Protein AF-X7Z2U3-F1 (afdb_monomer)

Foldseek 3Di:
DQQVCVVVVDQDDDDDDPDDCPPPPDCCVPVVCCVPVVVVVVVVVVCVVVVHDGDGPHPPD

Organism: NCBI:txid1299334

Sequence (61 aa):
MGRDWCAQGADVEFRTNEEPPFLNKLVVNHALPMLVDGEPAMQWIAARFNGEPTTPNCGEF

Radius of gyration: 14.05 Å; Cα contacts (8 Å, |Δi|>4): 38; chains: 1; bounding box: 30×26×32 Å

pLDDT: mean 93.05, std 4.39, range [80.31, 98.38]

InterPro domains:
  IPR005152 Lipase, secreted [PF03583] (3-55)
  IPR029058 Alpha/Beta hydrolase fold [G3DSA:3.40.50.1820] (1-60)

Secondary structure (DSSP, 8-state):
-HHHHHTTT-----------S-STTSTHHHHHHHHHTHHHHHHHHHHHHTTPPP---TTT-

Structure (mmCIF, N/CA/C/O backbone):
data_AF-X7Z2U3-F1
#
_entry.id   AF-X7Z2U3-F1
#
loop_
_atom_site.group_PDB
_atom_site.id
_atom_site.type_symbol
_atom_site.label_atom_id
_atom_site.label_alt_id
_atom_site.label_comp_id
_atom_site.label_asym_id
_atom_site.label_entity_id
_atom_site.label_seq_id
_atom_site.pdbx_PDB_ins_code
_atom_site.Cartn_x
_atom_site.Cartn_y
_atom_site.Cartn_z
_atom_site.occupancy
_atom_site.B_iso_or_equiv
_atom_site.auth_seq_id
_atom_site.auth_comp_id
_atom_site.auth_asym_id
_atom_site.auth_atom_id
_atom_site.pdbx_PDB_model_num
ATOM 1 N N . MET A 1 1 ? 0.270 -16.417 0.826 1.00 80.31 1 MET A N 1
ATOM 2 C CA . MET A 1 1 ? 0.367 -15.528 2.005 1.00 80.31 1 MET A CA 1
ATOM 3 C C . MET A 1 1 ? -0.933 -14.759 2.233 1.00 80.31 1 MET A C 1
ATOM 5 O O . MET A 1 1 ? -1.647 -15.137 3.144 1.00 80.31 1 MET A O 1
ATOM 9 N N . GLY A 1 2 ? -1.312 -13.762 1.415 1.00 91.62 2 GLY A N 1
ATOM 10 C CA . GLY A 1 2 ? -2.558 -12.993 1.637 1.00 91.62 2 GLY A CA 1
ATOM 11 C C . GLY A 1 2 ? -3.830 -13.855 1.702 1.00 91.62 2 GLY A C 1
ATOM 12 O O . GLY A 1 2 ? -4.588 -13.767 2.663 1.00 91.62 2 GLY A O 1
ATOM 13 N N . ARG A 1 3 ? -4.010 -14.775 0.744 1.00 95.31 3 ARG A N 1
ATOM 14 C CA . ARG A 1 3 ? -5.157 -15.705 0.711 1.00 95.31 3 ARG A CA 1
ATOM 15 C C . ARG A 1 3 ? -5.222 -16.642 1.925 1.00 95.31 3 ARG A C 1
ATOM 17 O O . ARG A 1 3 ? -6.311 -16.929 2.409 1.00 95.31 3 ARG A O 1
ATOM 24 N N . ASP A 1 4 ? -4.071 -17.073 2.440 1.00 96.50 4 ASP A N 1
ATOM 25 C CA . ASP A 1 4 ? -3.993 -17.982 3.594 1.00 96.50 4 ASP A CA 1
ATOM 26 C C . ASP A 1 4 ? -4.422 -17.284 4.894 1.00 96.50 4 ASP A C 1
ATOM 28 O O . ASP A 1 4 ? -5.034 -17.896 5.767 1.00 96.50 4 ASP A O 1
ATOM 32 N N . TRP A 1 5 ? -4.126 -15.987 5.021 1.00 96.56 5 TRP A N 1
ATOM 33 C CA . TRP A 1 5 ? -4.592 -15.156 6.133 1.00 96.56 5 TRP A CA 1
ATOM 34 C C . TRP A 1 5 ? -6.080 -14.827 6.007 1.00 96.56 5 TRP A C 1
ATOM 36 O O . TRP A 1 5 ? -6.816 -14.980 6.981 1.00 96.56 5 TRP A O 1
ATOM 46 N N . CYS A 1 6 ? -6.549 -14.484 4.804 1.00 97.31 6 CYS A N 1
ATOM 47 C CA . CYS A 1 6 ? -7.980 -14.324 4.533 1.00 97.31 6 CYS A CA 1
ATOM 48 C C . CYS A 1 6 ? -8.779 -15.583 4.914 1.00 97.31 6 CYS A C 1
ATOM 50 O O . CYS A 1 6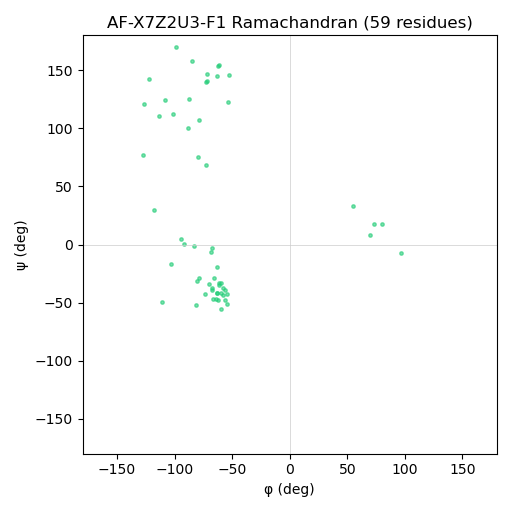 ? -9.828 -15.479 5.542 1.00 97.31 6 CYS A O 1
ATOM 52 N N . ALA A 1 7 ? -8.272 -16.783 4.601 1.00 97.06 7 ALA A N 1
ATOM 53 C CA . ALA A 1 7 ? -8.921 -18.051 4.953 1.00 97.06 7 ALA A CA 1
ATOM 54 C C . ALA A 1 7 ? -9.041 -18.289 6.471 1.00 97.06 7 ALA A C 1
ATOM 56 O O . ALA A 1 7 ? -9.870 -19.084 6.909 1.00 97.06 7 ALA A O 1
ATOM 57 N N . GLN A 1 8 ? -8.239 -17.588 7.274 1.00 97.25 8 GLN A N 1
ATOM 58 C CA . GLN A 1 8 ? -8.296 -17.610 8.737 1.00 97.25 8 GLN A CA 1
ATOM 59 C C . GLN A 1 8 ? -9.155 -16.472 9.318 1.00 97.25 8 GLN A C 1
ATOM 61 O O . GLN A 1 8 ? -9.218 -16.318 10.535 1.00 97.25 8 GLN A O 1
ATOM 66 N N . GLY A 1 9 ? -9.820 -15.678 8.472 1.00 96.12 9 GLY A N 1
ATOM 67 C CA . GLY A 1 9 ? -10.648 -14.546 8.892 1.00 96.12 9 GLY A CA 1
ATOM 68 C C . GLY A 1 9 ? -9.859 -13.275 9.214 1.00 96.12 9 GLY A C 1
ATOM 69 O O . GLY A 1 9 ? -10.386 -12.400 9.895 1.00 96.12 9 GLY A O 1
ATOM 70 N N . ALA A 1 10 ? -8.606 -13.167 8.759 1.00 96.75 10 ALA A N 1
ATOM 71 C CA . ALA A 1 10 ? -7.839 -11.937 8.907 1.00 96.75 10 ALA A CA 1
ATOM 72 C C . ALA A 1 10 ? -8.366 -10.831 7.982 1.00 96.75 10 ALA A C 1
ATOM 74 O O . ALA A 1 10 ? -8.779 -11.086 6.850 1.00 96.75 10 ALA A O 1
ATOM 75 N N . ASP A 1 11 ? -8.277 -9.595 8.463 1.00 95.38 11 ASP A N 1
ATOM 76 C CA . ASP A 1 11 ? -8.500 -8.389 7.675 1.00 95.38 11 ASP A CA 1
ATOM 77 C C . ASP A 1 11 ? -7.250 -8.096 6.835 1.00 95.38 11 ASP A C 1
ATOM 79 O O . ASP A 1 11 ? -6.194 -7.752 7.374 1.00 95.38 11 ASP A O 1
ATOM 83 N N . VAL A 1 12 ? -7.344 -8.328 5.523 1.00 95.69 12 VAL A N 1
ATOM 84 C CA . VAL A 1 12 ? -6.221 -8.203 4.591 1.00 95.69 12 VAL A CA 1
ATOM 85 C C . VAL A 1 12 ? -6.601 -7.277 3.447 1.00 95.69 12 VAL A C 1
ATOM 87 O O . VAL A 1 12 ? -7.505 -7.566 2.663 1.00 95.69 12 VAL A O 1
ATOM 90 N N . GLU A 1 13 ? -5.829 -6.205 3.317 1.00 95.12 13 GLU A N 1
ATOM 91 C CA . GLU A 1 13 ? -5.721 -5.420 2.096 1.00 95.12 13 GLU A CA 1
ATOM 92 C C . GLU A 1 13 ? -4.414 -5.814 1.399 1.00 95.12 13 GLU A C 1
ATOM 94 O O . GLU A 1 13 ? -3.319 -5.596 1.923 1.00 95.12 13 GLU A O 1
ATOM 99 N N . PHE A 1 14 ? -4.523 -6.463 0.242 1.00 94.44 14 PHE A N 1
ATOM 100 C CA . PHE A 1 14 ? -3.383 -6.910 -0.547 1.00 94.44 14 PHE A CA 1
ATOM 101 C C . PHE A 1 14 ? -3.244 -6.053 -1.801 1.00 94.44 14 PH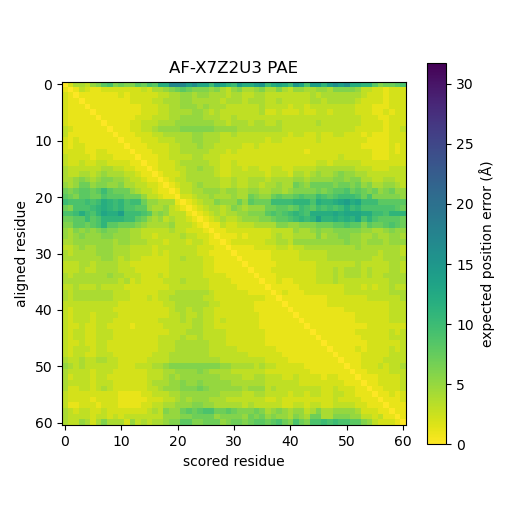E A C 1
ATOM 103 O O . PHE A 1 14 ? -4.169 -5.957 -2.610 1.00 94.44 14 PHE A O 1
ATOM 110 N N . ARG A 1 15 ? -2.068 -5.451 -1.978 1.00 91.62 15 ARG A N 1
ATOM 111 C CA . ARG A 1 15 ? -1.743 -4.603 -3.124 1.00 91.62 15 ARG A CA 1
ATOM 112 C C . ARG A 1 15 ? -0.665 -5.277 -3.964 1.00 91.62 15 ARG A C 1
ATOM 114 O O . ARG A 1 15 ? 0.482 -5.378 -3.535 1.00 91.62 15 ARG A O 1
ATOM 121 N N . THR A 1 16 ? -1.036 -5.725 -5.159 1.00 90.44 16 THR A N 1
ATOM 122 C CA . THR A 1 16 ? -0.074 -6.216 -6.152 1.00 90.44 16 THR A CA 1
ATOM 123 C C . THR A 1 16 ? 0.419 -5.045 -6.991 1.00 90.44 16 THR A C 1
ATOM 125 O O . THR A 1 16 ? -0.382 -4.319 -7.578 1.00 90.44 16 THR A O 1
ATOM 128 N N . ASN A 1 17 ? 1.736 -4.866 -7.059 1.00 89.44 17 ASN A N 1
ATOM 129 C CA . ASN A 1 17 ? 2.353 -3.951 -8.010 1.00 89.44 17 ASN A CA 1
ATOM 130 C C . ASN A 1 17 ? 2.626 -4.706 -9.318 1.00 89.44 17 ASN A C 1
ATOM 132 O O . ASN A 1 17 ? 3.566 -5.497 -9.408 1.00 89.44 17 ASN A O 1
ATOM 136 N N . GLU A 1 18 ? 1.745 -4.518 -10.3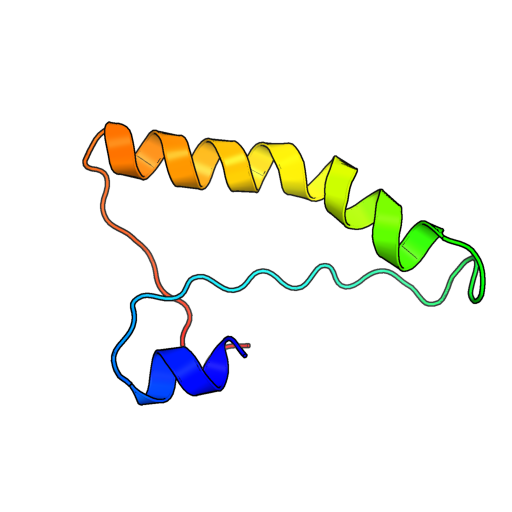00 1.00 89.12 18 GLU A N 1
ATOM 137 C CA . GLU A 1 18 ? 1.830 -5.154 -11.619 1.00 89.12 18 GLU A CA 1
ATOM 138 C C . GLU A 1 18 ? 2.849 -4.413 -12.498 1.00 89.12 18 GLU A C 1
ATOM 140 O O . GLU A 1 18 ? 2.499 -3.628 -13.385 1.00 89.12 18 GLU A O 1
ATOM 145 N N . GLU A 1 19 ? 4.135 -4.631 -12.227 1.00 85.44 19 GLU A N 1
ATOM 146 C CA . GLU A 1 19 ? 5.207 -4.073 -13.048 1.00 85.44 19 GLU A CA 1
ATOM 147 C C . GLU A 1 19 ? 5.310 -4.800 -14.401 1.00 85.44 19 GLU A C 1
ATOM 149 O O . GLU A 1 19 ? 5.206 -6.031 -14.472 1.00 85.44 19 GLU A O 1
ATOM 154 N N . PRO A 1 20 ? 5.556 -4.070 -15.506 1.00 85.88 20 PRO A N 1
ATOM 155 C CA . PRO A 1 20 ? 5.788 -4.701 -16.795 1.00 85.88 20 PRO A CA 1
ATOM 156 C C . PRO A 1 20 ? 7.052 -5.574 -16.741 1.00 85.88 20 PRO A C 1
ATOM 158 O O . PRO A 1 20 ? 7.979 -5.266 -15.990 1.00 85.88 20 PRO A O 1
ATOM 161 N N . PRO A 1 21 ? 7.161 -6.618 -17.587 1.00 85.12 21 PRO A N 1
ATOM 162 C CA . PRO A 1 21 ? 8.353 -7.460 -17.680 1.00 85.12 21 PRO A CA 1
ATOM 163 C C . PRO A 1 21 ? 9.504 -6.703 -18.366 1.00 85.12 21 PRO A C 1
ATOM 165 O O . PRO A 1 21 ? 9.913 -7.008 -19.487 1.00 85.12 21 PRO A O 1
ATOM 168 N N . PHE A 1 22 ? 10.028 -5.697 -17.683 1.00 81.50 22 PHE A N 1
ATOM 169 C CA . PHE A 1 22 ? 11.063 -4.771 -18.107 1.00 81.50 22 PHE A CA 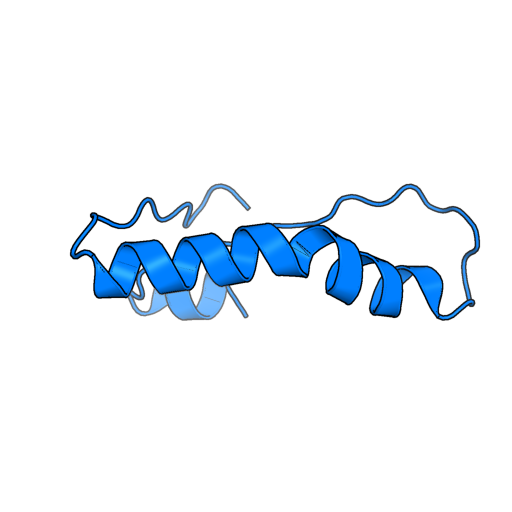1
ATOM 170 C C . PHE A 1 22 ? 12.225 -4.866 -17.117 1.00 81.50 22 PHE A C 1
ATOM 172 O O . PHE A 1 22 ? 12.013 -5.063 -15.928 1.00 81.50 22 PHE A O 1
ATOM 179 N N . LEU A 1 23 ? 13.470 -4.777 -17.601 1.00 87.94 23 LEU A N 1
ATOM 180 C CA . LEU A 1 23 ? 14.670 -4.904 -16.752 1.00 87.94 23 LEU A CA 1
ATOM 181 C C . LEU A 1 23 ? 14.730 -6.205 -15.924 1.00 87.94 23 LEU A C 1
ATOM 183 O O . LEU A 1 23 ? 15.295 -6.250 -14.831 1.00 87.94 23 LEU A O 1
ATOM 187 N N . ASN A 1 24 ? 14.193 -7.292 -16.483 1.00 83.94 24 ASN A N 1
ATOM 188 C CA . ASN A 1 24 ? 14.207 -8.611 -15.857 1.00 83.94 24 ASN A CA 1
ATOM 189 C C . ASN A 1 24 ? 15.629 -9.036 -15.441 1.00 83.94 24 ASN A C 1
ATOM 191 O O . ASN A 1 24 ? 16.600 -8.784 -16.157 1.00 83.94 24 ASN A O 1
ATOM 195 N N . LYS A 1 25 ? 15.728 -9.770 -14.322 1.00 85.00 25 LYS A N 1
ATOM 196 C CA . LYS A 1 25 ? 16.984 -10.231 -13.685 1.00 85.00 25 LYS A CA 1
ATOM 197 C C . LYS A 1 25 ? 17.836 -9.124 -13.048 1.00 85.00 25 LYS A C 1
ATOM 199 O O . LYS A 1 25 ? 18.950 -9.403 -12.609 1.00 85.00 25 LYS A O 1
ATOM 204 N N . LEU A 1 26 ? 17.319 -7.901 -12.964 1.00 90.06 26 LEU A N 1
ATOM 205 C CA . LEU A 1 26 ? 17.851 -6.854 -12.096 1.00 90.06 26 LEU A CA 1
ATOM 206 C C . LEU A 1 26 ? 17.033 -6.770 -10.801 1.00 90.06 26 LEU A C 1
ATOM 208 O O . LEU A 1 26 ? 15.964 -7.364 -10.682 1.00 90.06 26 LEU A O 1
ATOM 212 N N . VAL A 1 27 ? 17.532 -6.002 -9.832 1.00 91.19 27 VAL A N 1
ATOM 213 C CA . VAL A 1 27 ? 16.880 -5.788 -8.525 1.00 91.19 27 VAL A CA 1
ATOM 214 C C . VAL A 1 27 ? 15.580 -4.975 -8.613 1.00 91.19 27 VAL A C 1
ATOM 216 O O . VAL A 1 27 ? 14.888 -4.819 -7.613 1.00 91.19 27 VAL A O 1
ATOM 219 N N . VAL A 1 28 ? 15.248 -4.447 -9.793 1.00 90.06 28 VAL A N 1
ATOM 220 C CA . VAL A 1 28 ? 14.151 -3.493 -10.009 1.00 90.06 28 VAL A CA 1
ATOM 221 C C . VAL A 1 28 ? 12.826 -4.042 -9.477 1.00 90.06 28 VAL A C 1
ATOM 223 O O . VAL A 1 28 ? 12.261 -3.415 -8.590 1.00 90.06 28 VAL A O 1
ATOM 226 N N . ASN A 1 29 ? 12.442 -5.265 -9.853 1.00 87.44 29 ASN A N 1
ATOM 227 C CA . ASN A 1 29 ? 11.173 -5.886 -9.436 1.00 87.44 29 ASN A CA 1
ATOM 228 C C . ASN A 1 29 ? 11.088 -6.211 -7.928 1.00 87.44 29 ASN A C 1
ATOM 230 O O . ASN A 1 29 ? 10.084 -6.738 -7.458 1.00 87.44 29 ASN A O 1
ATOM 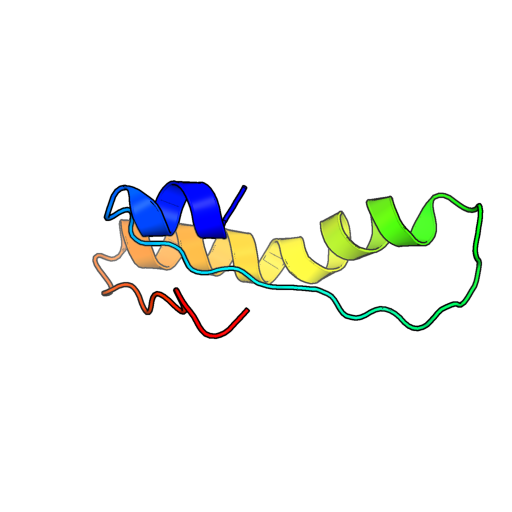234 N N . HIS A 1 30 ? 12.157 -5.960 -7.166 1.00 89.19 30 HIS A N 1
ATOM 235 C CA . HIS A 1 30 ? 12.178 -6.078 -5.710 1.00 89.19 30 HIS A CA 1
ATOM 236 C C . HIS A 1 30 ? 12.289 -4.706 -5.034 1.00 89.19 30 HIS A C 1
ATOM 238 O O . HIS A 1 30 ? 11.510 -4.395 -4.139 1.00 89.19 30 HIS A O 1
ATOM 244 N N . ALA A 1 31 ? 13.240 -3.874 -5.465 1.00 92.06 31 ALA A N 1
ATOM 245 C CA . ALA A 1 31 ? 13.529 -2.593 -4.828 1.00 92.06 31 ALA A CA 1
ATOM 246 C C . ALA A 1 31 ? 12.569 -1.471 -5.242 1.00 92.06 31 ALA A C 1
ATOM 248 O O . ALA A 1 31 ? 12.307 -0.578 -4.438 1.00 92.06 31 ALA A O 1
ATOM 249 N N . LEU A 1 32 ? 12.050 -1.494 -6.474 1.00 91.44 32 LEU A N 1
ATOM 250 C CA . LEU A 1 32 ? 11.136 -0.460 -6.947 1.00 91.44 32 LEU A CA 1
ATOM 251 C C . LEU A 1 32 ? 9.799 -0.501 -6.187 1.00 91.44 32 LEU A C 1
ATOM 253 O O . LEU A 1 32 ? 9.446 0.551 -5.650 1.00 91.44 32 LEU A O 1
ATOM 257 N N . PRO A 1 33 ? 9.133 -1.663 -5.988 1.00 91.75 33 PRO A N 1
ATOM 258 C CA . PRO A 1 33 ? 7.934 -1.743 -5.147 1.00 91.75 33 PRO A CA 1
ATOM 259 C C . PRO A 1 33 ? 8.162 -1.243 -3.716 1.00 91.75 33 PRO A C 1
ATOM 261 O O . PRO A 1 33 ? 7.336 -0.514 -3.179 1.00 91.75 33 PRO A O 1
ATOM 264 N N . MET A 1 34 ? 9.319 -1.537 -3.107 1.00 92.44 34 MET A N 1
ATOM 265 C CA . MET A 1 34 ? 9.645 -1.019 -1.768 1.00 92.44 34 MET A CA 1
ATOM 266 C C . MET A 1 34 ? 9.661 0.515 -1.708 1.00 92.44 34 MET A C 1
ATOM 268 O O . MET A 1 34 ? 9.333 1.088 -0.671 1.00 92.44 34 MET A O 1
ATOM 272 N N . LEU A 1 35 ? 10.058 1.177 -2.798 1.00 93.19 35 LEU A N 1
ATOM 273 C CA . LEU A 1 35 ? 10.073 2.633 -2.891 1.00 93.19 35 LEU A CA 1
ATOM 274 C C . LEU A 1 35 ? 8.684 3.194 -3.219 1.00 93.19 35 LEU A C 1
ATOM 276 O O . LEU A 1 35 ? 8.216 4.090 -2.520 1.00 93.19 35 LEU A O 1
ATOM 280 N N . VAL A 1 36 ? 8.027 2.689 -4.269 1.00 93.12 36 VAL A N 1
ATOM 281 C CA . VAL A 1 36 ? 6.776 3.282 -4.781 1.00 93.12 36 VAL A CA 1
ATOM 282 C C . VAL A 1 36 ? 5.546 2.903 -3.961 1.00 93.12 36 VAL A C 1
ATOM 284 O O . VAL A 1 36 ? 4.618 3.701 -3.871 1.00 93.12 36 VAL A O 1
ATOM 287 N N . ASP A 1 37 ? 5.544 1.736 -3.312 1.00 94.69 37 ASP A N 1
ATOM 288 C CA . ASP A 1 37 ? 4.465 1.328 -2.407 1.00 94.69 37 ASP A CA 1
ATOM 289 C C . ASP A 1 37 ? 4.741 1.719 -0.943 1.00 94.69 37 ASP A C 1
ATOM 291 O O . ASP A 1 37 ? 3.906 1.491 -0.067 1.00 94.69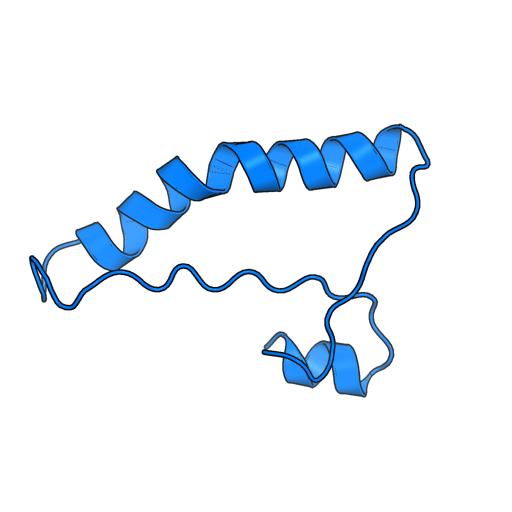 37 ASP A O 1
ATOM 295 N N . GLY A 1 38 ? 5.879 2.366 -0.662 1.00 94.69 38 GLY A N 1
ATOM 296 C CA . GLY A 1 38 ? 6.224 2.838 0.680 1.00 94.69 38 GLY A CA 1
ATOM 297 C C . GLY A 1 38 ? 5.244 3.888 1.214 1.00 94.69 38 GLY A C 1
ATOM 298 O O . GLY A 1 38 ? 4.757 3.763 2.335 1.00 94.69 38 GLY A O 1
ATOM 299 N N . GLU A 1 39 ? 4.909 4.904 0.413 1.00 95.31 39 GLU A N 1
ATOM 300 C CA . GLU A 1 39 ? 3.926 5.928 0.797 1.00 95.31 39 GLU A CA 1
ATOM 301 C C . GLU A 1 39 ? 2.535 5.338 1.104 1.00 95.31 39 GLU A C 1
ATOM 303 O O . GLU A 1 39 ? 2.051 5.562 2.220 1.00 95.31 39 GLU A O 1
ATOM 308 N N . PRO A 1 40 ? 1.885 4.570 0.202 1.00 94.44 40 PRO A N 1
ATOM 309 C CA . PRO A 1 40 ? 0.571 4.005 0.498 1.00 94.44 40 PRO A CA 1
ATOM 310 C C . PRO A 1 40 ? 0.599 3.044 1.696 1.00 94.44 40 PRO A C 1
ATOM 312 O O . PRO A 1 40 ? -0.345 3.039 2.485 1.00 94.44 40 PRO A O 1
ATOM 315 N N . ALA A 1 41 ? 1.690 2.298 1.918 1.00 95.25 41 ALA A N 1
ATOM 316 C CA . ALA A 1 41 ? 1.839 1.475 3.120 1.00 95.25 41 ALA A CA 1
ATOM 317 C C . ALA A 1 41 ? 1.869 2.321 4.409 1.00 95.25 41 ALA A C 1
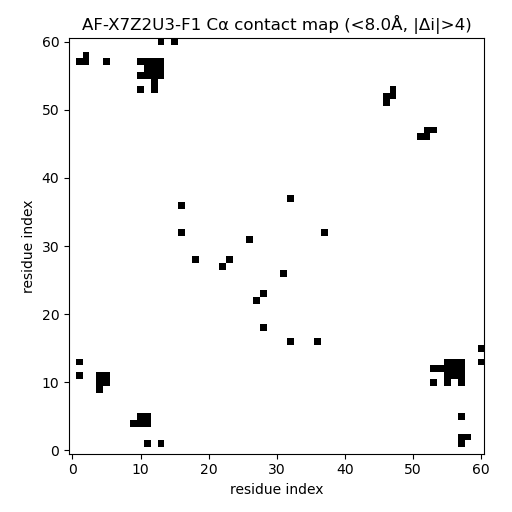ATOM 319 O O . ALA A 1 41 ? 1.218 1.979 5.398 1.00 95.25 41 ALA A O 1
ATOM 320 N N . MET A 1 42 ? 2.578 3.454 4.403 1.00 97.25 42 MET A N 1
ATOM 321 C CA . MET A 1 42 ? 2.613 4.365 5.553 1.00 97.25 42 MET A CA 1
ATOM 322 C C . MET A 1 42 ? 1.262 5.044 5.799 1.00 97.25 42 MET A C 1
ATOM 324 O O . MET A 1 42 ? 0.862 5.198 6.954 1.00 97.25 42 MET A O 1
ATOM 328 N N . GLN A 1 43 ? 0.535 5.410 4.740 1.00 96.38 43 GLN A N 1
ATOM 329 C CA . GLN A 1 43 ? -0.825 5.947 4.849 1.00 96.38 43 GLN A CA 1
ATOM 330 C C . GLN A 1 43 ? -1.790 4.916 5.444 1.00 96.38 43 GLN A C 1
ATOM 332 O O . GLN A 1 43 ? -2.563 5.255 6.339 1.00 96.38 43 GLN A O 1
ATOM 337 N N . TRP A 1 44 ? -1.694 3.650 5.025 1.00 95.88 44 TRP A N 1
ATOM 338 C CA . TRP A 1 44 ? -2.492 2.564 5.592 1.00 95.88 44 TRP A CA 1
ATOM 339 C C . TRP A 1 44 ? -2.267 2.422 7.102 1.00 95.88 44 TRP A C 1
ATOM 341 O O . TRP A 1 44 ? -3.228 2.312 7.862 1.00 95.88 44 TRP A O 1
ATOM 351 N N . ILE A 1 45 ? -1.011 2.495 7.560 1.00 97.00 45 ILE A N 1
ATOM 352 C CA . ILE A 1 45 ? -0.667 2.459 8.991 1.00 97.00 45 ILE A CA 1
ATOM 353 C C . ILE A 1 45 ? -1.237 3.683 9.723 1.00 97.00 45 ILE A C 1
ATOM 355 O O . ILE A 1 45 ? -1.842 3.541 10.787 1.00 97.00 45 ILE A O 1
ATOM 359 N N . ALA A 1 46 ? -1.067 4.883 9.162 1.00 98.38 46 ALA A N 1
ATOM 360 C CA . ALA A 1 46 ? -1.567 6.121 9.7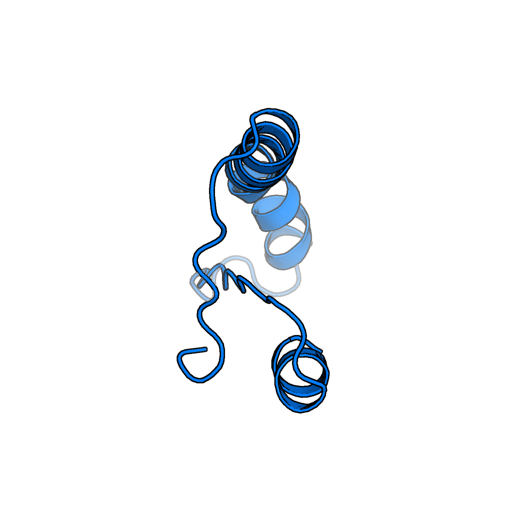58 1.00 98.38 46 ALA A CA 1
ATOM 361 C C . ALA A 1 46 ? -3.095 6.105 9.936 1.00 98.38 46 ALA A C 1
ATOM 363 O O . ALA A 1 46 ? -3.587 6.475 11.002 1.00 98.38 46 ALA A O 1
ATOM 364 N N . ALA A 1 47 ? -3.840 5.598 8.950 1.00 98.06 47 ALA A N 1
ATOM 365 C CA . ALA A 1 47 ? -5.293 5.448 9.022 1.00 98.06 47 ALA A CA 1
ATOM 366 C C . ALA A 1 47 ? -5.730 4.577 10.218 1.00 98.06 47 ALA A C 1
ATOM 368 O O . ALA A 1 47 ? -6.704 4.902 10.899 1.00 98.06 47 ALA A O 1
ATOM 369 N N . ARG A 1 48 ? -4.972 3.520 10.557 1.00 96.88 48 ARG A N 1
ATOM 370 C CA . ARG A 1 48 ? -5.250 2.684 11.743 1.00 96.88 48 ARG A CA 1
ATOM 371 C C . ARG A 1 48 ? -5.025 3.439 13.051 1.00 96.88 48 ARG A C 1
ATOM 373 O O . ARG A 1 48 ? -5.828 3.305 13.970 1.00 96.88 48 ARG A O 1
ATOM 380 N N . PHE A 1 49 ? -3.981 4.266 13.127 1.00 98.06 49 PHE A N 1
ATOM 381 C CA . PHE A 1 49 ? -3.761 5.138 14.287 1.00 98.06 49 PHE A CA 1
ATOM 382 C C . PHE A 1 49 ? -4.844 6.213 14.435 1.00 98.06 49 PHE A C 1
ATOM 384 O O . PHE A 1 49 ? -5.160 6.599 15.558 1.00 98.06 49 PHE A O 1
ATOM 391 N N . ASN A 1 50 ? -5.454 6.640 13.329 1.00 98.25 50 ASN A N 1
ATOM 392 C CA . ASN A 1 50 ? -6.574 7.581 13.325 1.00 98.25 50 ASN A CA 1
ATOM 393 C C . ASN A 1 50 ? -7.943 6.917 13.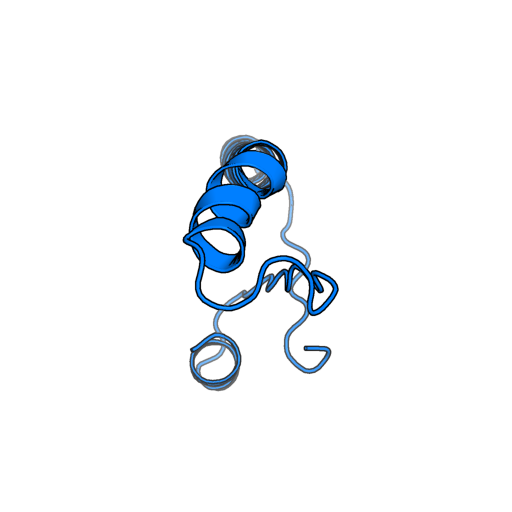568 1.00 98.25 50 ASN A C 1
ATOM 395 O O . ASN A 1 50 ? -8.953 7.615 13.632 1.00 98.25 50 ASN A O 1
ATOM 399 N N . GLY A 1 51 ? -7.997 5.589 13.721 1.00 97.94 51 GLY A N 1
ATOM 400 C CA . GLY A 1 51 ? -9.242 4.851 13.944 1.00 97.94 51 GLY A CA 1
ATOM 401 C C . GLY A 1 51 ? -10.131 4.729 12.703 1.00 97.94 51 GLY A C 1
ATOM 402 O O . GLY A 1 51 ? -11.320 4.443 12.833 1.00 97.94 51 GLY A O 1
ATOM 403 N N . GLU A 1 52 ? -9.582 4.946 11.508 1.00 98.25 52 GLU A N 1
ATOM 404 C CA . GLU A 1 52 ? -10.320 4.770 10.260 1.00 98.25 52 GLU A CA 1
ATOM 405 C C . GLU A 1 52 ? -10.556 3.278 9.969 1.00 98.25 52 GLU A C 1
ATOM 407 O O . GLU A 1 52 ? -9.646 2.456 10.174 1.00 98.25 52 GLU A O 1
ATOM 412 N N . PRO A 1 53 ? -11.748 2.914 9.452 1.00 96.38 53 PRO A N 1
ATOM 413 C CA . PRO A 1 53 ? -12.046 1.537 9.086 1.00 96.38 53 PRO A CA 1
ATOM 414 C C . PRO A 1 53 ? -11.092 1.034 7.997 1.00 96.38 53 PRO A C 1
ATOM 416 O O . PRO A 1 53 ? -10.516 1.798 7.221 1.00 96.38 53 PRO A O 1
ATOM 419 N N . THR A 1 54 ? -10.908 -0.276 7.965 1.00 95.25 54 THR A N 1
ATOM 420 C CA . THR A 1 54 ? -10.191 -1.008 6.920 1.00 95.25 54 THR A CA 1
ATOM 421 C C . THR A 1 54 ? -11.121 -1.331 5.750 1.00 95.25 54 THR A C 1
ATOM 423 O O . THR A 1 54 ? -12.343 -1.388 5.907 1.00 95.25 54 THR A O 1
ATOM 426 N N . THR A 1 55 ? -10.533 -1.568 4.574 1.00 94.62 55 THR A N 1
ATOM 427 C CA . THR A 1 55 ? -11.264 -2.023 3.380 1.00 94.62 55 THR A CA 1
ATOM 428 C C . THR A 1 55 ? -10.580 -3.280 2.829 1.00 94.62 55 THR A C 1
ATOM 430 O O . THR A 1 55 ? -9.799 -3.188 1.883 1.00 94.62 55 THR A O 1
ATOM 433 N N . PRO A 1 56 ? -10.790 -4.456 3.451 1.00 95.19 56 PRO A N 1
ATOM 434 C CA . PRO A 1 56 ? -10.160 -5.688 2.992 1.00 95.19 56 PRO A CA 1
ATOM 435 C C . PRO A 1 56 ? -10.634 -6.058 1.586 1.00 95.19 56 PRO A C 1
ATOM 437 O O . PRO A 1 56 ? -11.807 -5.897 1.257 1.00 95.19 56 PRO A O 1
ATOM 440 N N . ASN A 1 57 ? -9.738 -6.634 0.786 1.00 95.50 57 ASN A N 1
ATOM 441 C CA . ASN A 1 57 ? -10.022 -7.105 -0.575 1.00 95.50 57 ASN A CA 1
ATOM 442 C C . ASN A 1 57 ? -9.823 -8.626 -0.715 1.00 95.50 57 ASN A C 1
ATOM 444 O O . ASN A 1 57 ? -9.466 -9.145 -1.775 1.00 95.50 57 ASN A O 1
ATOM 448 N N . CYS A 1 58 ? -10.046 -9.368 0.374 1.00 96.12 58 CYS A N 1
ATOM 449 C CA . CYS A 1 58 ? -10.011 -10.827 0.372 1.00 96.12 58 CYS A CA 1
ATOM 450 C C . CYS A 1 58 ? -10.933 -11.410 -0.713 1.00 96.12 58 CYS A C 1
ATOM 452 O O . CYS A 1 58 ? -12.139 -11.184 -0.703 1.00 96.12 58 CYS A O 1
ATOM 454 N N . GLY A 1 59 ? -10.362 -12.215 -1.614 1.00 92.25 59 GLY A N 1
ATOM 455 C CA . GLY A 1 59 ? -11.088 -12.853 -2.720 1.00 92.25 59 GLY A CA 1
ATOM 456 C C . GLY A 1 59 ? -11.002 -12.114 -4.058 1.00 92.25 59 GLY A C 1
ATOM 457 O O . GLY A 1 59 ? -11.421 -12.675 -5.067 1.00 92.25 59 GLY A O 1
ATOM 458 N N . GLU A 1 60 ? -10.422 -10.913 -4.085 1.00 92.38 60 GLU A N 1
ATOM 459 C CA . GLU A 1 60 ? -10.299 -10.091 -5.299 1.00 92.38 60 GLU A CA 1
ATOM 460 C C . GLU A 1 60 ? -8.889 -10.098 -5.912 1.00 92.38 60 GLU A C 1
ATOM 462 O O . GLU A 1 60 ? -8.733 -9.754 -7.082 1.00 92.38 60 GLU A O 1
ATOM 467 N N . PHE A 1 61 ? -7.878 -10.525 -5.149 1.00 88.75 61 PHE A N 1
ATOM 468 C CA . PHE A 1 61 ? -6.484 -10.678 -5.586 1.00 88.75 61 PHE A CA 1
ATOM 469 C C . PHE A 1 61 ? -6.078 -12.150 -5.690 1.00 88.75 61 PHE A C 1
ATOM 471 O O . PHE A 1 61 ? -6.466 -12.976 -4.831 1.00 88.75 61 PHE A O 1
#

Solvent-accessible surface area (backbone atoms only — not comparable to full-atom values): 4078 Å² total; per-residue (Å²): 107,73,68,64,41,38,76,73,70,47,90,40,72,79,84,83,82,86,71,72,98,63,71,76,96,51,67,51,92,60,55,48,56,62,61,72,48,40,60,60,53,52,50,56,54,50,37,56,77,70,68,49,85,84,75,60,46,74,87,77,118

Mean predicted aligned error: 3.41 Å